Protein AF-A0A0R3Q7U4-F1 (afdb_monomer_lite)

pLDDT: mean 72.55, std 17.47, range [36.97, 93.25]

InterPro domains:
  IPR000008 C2 domain [PF00168] (23-70)
  IPR035892 C2 domain superfamily [G3DSA:2.60.40.150] (6-76)
  IPR035892 C2 domain superfamily [SSF49562] (11-71)

Secondary structure (DSSP, 8-state):
-PPP--------SS-TTSTT------------S----STT-EE----EEEEE-TT---EEEEEEPPP-TTEES----------

Foldseek 3Di:
DPDDCPPPPDQWDDPPPDPPDDRWDWDFDDCAPPPQPDPVQWDFDKDKDFDDDPPDPDTRTIDIDDTDGGDRHGDHGDTDDDD

Radius of gyration: 16.93 Å; chains: 1; bounding box: 32×39×43 Å

Organism: NCBI:txid42155

Sequence (83 aa):
MSPSEVTRGQVYGLPETEEDAELLRIRVVKAERLSKRDIFGVCDPYAVILLKRYGSNTVVDKAQTKTRRKAYSLSFISFLSNL

Structure (mmCIF, N/CA/C/O backbone):
data_AF-A0A0R3Q7U4-F1
#
_entry.id   AF-A0A0R3Q7U4-F1
#
loop_
_atom_site.group_PDB
_atom_site.id
_atom_site.type_symbol
_atom_site.label_atom_id
_atom_site.label_alt_id
_atom_site.label_comp_id
_atom_site.label_asym_id
_atom_site.label_entity_id
_atom_site.label_seq_id
_atom_site.pdbx_PDB_ins_code
_atom_site.Cartn_x
_atom_site.Cartn_y
_atom_site.Cartn_z
_atom_site.occupancy
_atom_site.B_iso_or_equiv
_atom_site.auth_seq_id
_atom_site.auth_comp_id
_atom_site.auth_asym_id
_atom_site.auth_atom_id
_atom_site.pdbx_PDB_model_num
ATOM 1 N N . MET A 1 1 ? 10.580 -27.602 22.534 1.00 42.22 1 MET A N 1
ATOM 2 C CA . MET A 1 1 ? 10.587 -26.331 21.776 1.00 42.22 1 MET A CA 1
ATOM 3 C C . MET A 1 1 ? 9.174 -25.786 21.807 1.00 42.22 1 MET A C 1
ATOM 5 O O . MET A 1 1 ? 8.256 -26.570 21.600 1.00 42.22 1 MET A O 1
ATOM 9 N N . SER A 1 2 ? 8.987 -24.505 22.121 1.00 41.56 2 SER A N 1
ATOM 10 C CA . SER A 1 2 ? 7.699 -23.827 21.933 1.00 41.56 2 SER A CA 1
ATOM 11 C C . SER A 1 2 ? 7.351 -23.762 20.436 1.00 41.56 2 SER A C 1
ATOM 13 O O . SER A 1 2 ? 8.268 -23.800 19.607 1.00 41.56 2 SER A O 1
ATOM 15 N N . PRO A 1 3 ? 6.061 -23.652 20.061 1.00 49.03 3 PRO A N 1
ATOM 16 C CA . PRO A 1 3 ? 5.690 -23.219 18.720 1.00 49.03 3 PRO A CA 1
ATOM 17 C C . PRO A 1 3 ? 6.390 -21.890 18.446 1.00 49.03 3 PRO A C 1
ATOM 19 O O . PRO A 1 3 ? 6.346 -20.989 19.284 1.00 49.03 3 PRO A O 1
ATOM 22 N N . SER A 1 4 ? 7.095 -21.815 17.320 1.00 47.62 4 SER A N 1
ATOM 23 C CA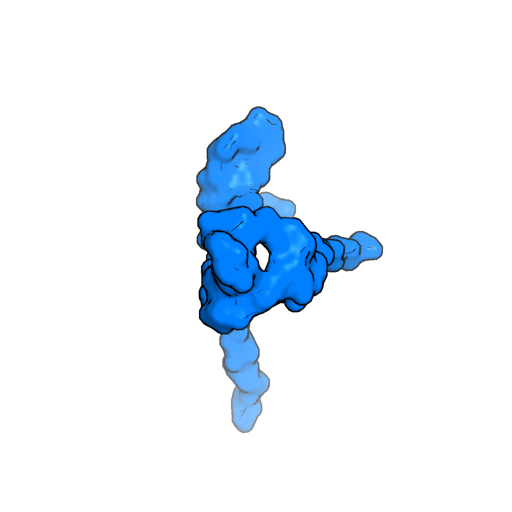 . SER A 1 4 ? 7.941 -20.678 16.975 1.00 47.62 4 SER A CA 1
ATOM 24 C C . SER A 1 4 ? 7.181 -19.359 17.067 1.00 47.62 4 SER A C 1
ATOM 26 O O . SER A 1 4 ? 6.008 -19.276 16.695 1.00 47.62 4 SER A O 1
ATOM 28 N N . GLU A 1 5 ? 7.879 -18.309 17.500 1.00 50.78 5 GLU A N 1
ATOM 29 C CA . GLU A 1 5 ? 7.419 -16.934 17.346 1.00 50.78 5 GLU A CA 1
ATOM 30 C C . GLU A 1 5 ? 7.297 -16.625 15.850 1.00 50.78 5 GLU A C 1
ATOM 32 O O . GLU A 1 5 ? 8.219 -16.121 15.208 1.00 50.78 5 GLU A O 1
ATOM 37 N N . VAL A 1 6 ? 6.139 -16.953 15.273 1.00 52.34 6 VAL A N 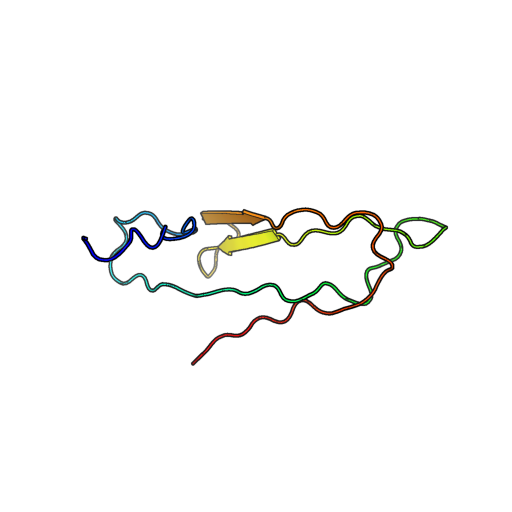1
ATOM 38 C CA . VAL A 1 6 ? 5.710 -16.432 13.981 1.00 52.34 6 VAL A CA 1
ATOM 39 C C . VAL A 1 6 ? 5.617 -14.930 14.175 1.00 52.34 6 VAL A C 1
ATOM 41 O O . VAL A 1 6 ? 4.620 -14.435 14.701 1.00 52.34 6 VAL A O 1
ATOM 44 N N . THR A 1 7 ? 6.688 -14.224 13.808 1.00 49.62 7 THR A N 1
ATOM 45 C CA . THR A 1 7 ? 6.797 -12.775 13.941 1.00 49.62 7 THR A CA 1
ATOM 46 C C . THR A 1 7 ? 5.620 -12.165 13.197 1.00 49.62 7 THR A C 1
ATOM 48 O O . THR A 1 7 ? 5.615 -12.120 11.963 1.00 49.62 7 THR A O 1
ATOM 51 N N . ARG A 1 8 ? 4.581 -11.768 13.942 1.00 59.69 8 ARG A N 1
ATOM 52 C CA . ARG A 1 8 ? 3.380 -11.157 13.378 1.00 59.69 8 ARG A CA 1
ATOM 53 C C . ARG A 1 8 ? 3.852 -9.877 12.705 1.00 59.69 8 ARG A C 1
ATOM 55 O O . ARG A 1 8 ? 4.263 -8.938 13.381 1.00 59.69 8 ARG A O 1
ATOM 62 N N . GLY A 1 9 ? 3.910 -9.903 11.373 1.00 70.12 9 GLY A N 1
ATOM 63 C CA . GLY A 1 9 ? 4.409 -8.779 10.591 1.00 70.12 9 GLY A CA 1
ATOM 64 C C . GLY A 1 9 ? 3.622 -7.524 10.947 1.00 70.12 9 GLY A C 1
ATOM 65 O O . GLY A 1 9 ? 2.421 -7.634 11.192 1.00 70.12 9 GLY A O 1
ATOM 66 N N . GLN A 1 10 ? 4.308 -6.377 10.999 1.00 83.50 10 GLN A N 1
ATOM 67 C CA . GLN A 1 10 ? 3.747 -5.104 11.458 1.00 83.50 10 GLN A CA 1
ATOM 68 C C . GLN A 1 10 ? 2.322 -4.901 10.927 1.00 83.50 10 GLN A C 1
ATOM 70 O O . GLN A 1 10 ? 2.109 -4.790 9.717 1.00 83.50 10 GLN A O 1
ATOM 75 N N . VAL A 1 11 ? 1.364 -4.882 11.853 1.00 87.56 11 VAL A N 1
ATOM 76 C CA . VAL A 1 11 ? -0.023 -4.523 11.567 1.00 87.56 11 VAL A CA 1
ATOM 77 C C . VAL A 1 11 ? -0.087 -3.002 11.440 1.00 87.56 11 VAL A C 1
ATOM 79 O O . VAL A 1 11 ? 0.611 -2.281 12.153 1.00 87.56 11 VAL A O 1
ATOM 82 N N . TYR A 1 12 ? -0.897 -2.541 10.495 1.00 90.06 12 TYR A N 1
ATOM 83 C CA . TYR A 1 12 ? -1.165 -1.134 10.216 1.00 90.06 12 TYR A CA 1
ATOM 84 C C . TYR A 1 12 ? -2.675 -0.915 10.314 1.00 90.06 12 TYR A C 1
ATOM 86 O O . TYR A 1 12 ? -3.434 -1.781 9.870 1.00 90.06 12 TYR A O 1
ATOM 94 N N . GLY A 1 13 ? -3.111 0.233 10.827 1.00 90.06 13 GLY A N 1
ATOM 95 C CA . GLY A 1 13 ? -4.519 0.622 10.823 1.00 90.06 13 GLY A CA 1
ATOM 96 C C . GLY A 1 13 ? -5.009 1.299 12.101 1.00 90.06 13 GLY A C 1
ATOM 97 O O . GLY A 1 13 ? -4.474 2.323 12.512 1.00 90.06 13 GLY A O 1
ATOM 98 N N . LEU A 1 14 ? -6.099 0.769 12.660 1.00 89.94 14 LEU A N 1
ATOM 99 C CA . LEU A 1 14 ? -6.733 1.275 13.880 1.00 89.94 14 LEU A CA 1
ATOM 100 C C . LEU A 1 14 ? -5.920 0.870 15.127 1.00 89.94 14 LEU A C 1
ATOM 102 O O . LEU A 1 14 ? -5.227 -0.150 15.088 1.00 89.94 14 LEU A O 1
ATOM 106 N N . PRO A 1 15 ? -5.997 1.632 16.236 1.00 84.25 15 PRO A N 1
ATOM 107 C CA . PRO A 1 15 ? -5.475 1.173 17.520 1.00 84.25 15 PRO A CA 1
ATOM 108 C C . PRO A 1 15 ? -6.241 -0.069 17.999 1.00 84.25 15 PRO A C 1
ATOM 110 O O . PRO A 1 15 ? -7.425 -0.220 17.705 1.00 84.25 15 PRO A O 1
ATOM 113 N N . GLU A 1 16 ? -5.602 -0.906 18.821 1.00 79.00 16 GLU A N 1
ATOM 114 C CA . GLU A 1 16 ? -6.207 -2.120 19.414 1.00 79.00 16 GLU A CA 1
ATOM 115 C C . GLU A 1 16 ? -7.421 -1.835 20.332 1.00 79.00 16 GLU A C 1
ATOM 117 O O . GLU A 1 16 ? -8.043 -2.759 20.844 1.00 79.00 16 GLU A O 1
ATOM 122 N N . THR A 1 17 ? -7.758 -0.559 20.543 1.00 82.25 17 THR A N 1
ATOM 123 C CA . THR A 1 17 ? -8.902 -0.076 21.327 1.00 82.25 17 THR A CA 1
ATOM 124 C C . THR A 1 17 ? -10.164 0.204 20.501 1.00 82.25 17 THR A C 1
ATOM 1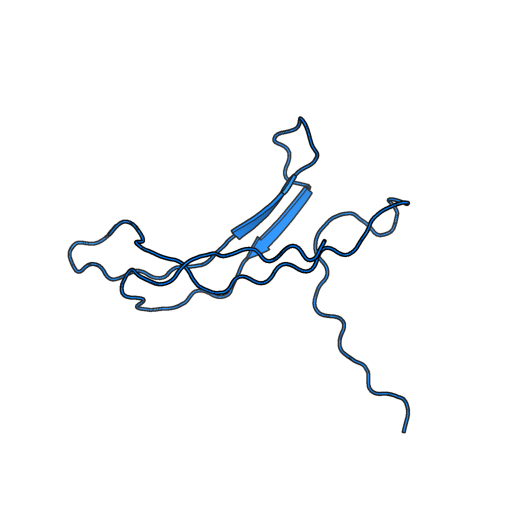26 O O . THR A 1 17 ? -11.168 0.591 21.091 1.00 82.25 17 THR A O 1
ATOM 129 N N . GLU A 1 18 ? -10.140 0.095 19.165 1.00 81.31 18 GLU A N 1
ATOM 130 C CA . GLU A 1 18 ? -11.389 0.045 18.386 1.00 81.31 18 GLU A CA 1
ATOM 131 C C . GLU A 1 18 ? -11.862 -1.410 18.274 1.00 81.31 18 GLU A C 1
ATOM 133 O O . GLU A 1 18 ? -11.270 -2.229 17.571 1.00 81.31 18 GLU A O 1
ATOM 138 N N . GLU A 1 19 ? -12.938 -1.706 19.005 1.00 76.06 19 GLU A N 1
ATOM 139 C CA . GLU A 1 19 ? -13.700 -2.953 18.920 1.00 76.06 19 GLU A CA 1
ATOM 140 C C . GLU A 1 19 ? -14.333 -3.114 17.515 1.00 76.06 19 GLU A C 1
ATOM 142 O O . GLU A 1 19 ? -14.388 -2.168 16.727 1.00 76.06 19 GLU A O 1
ATOM 147 N N . ASP A 1 20 ? -14.764 -4.332 17.171 1.00 84.94 20 ASP A N 1
ATOM 148 C CA . ASP A 1 20 ? -15.314 -4.718 15.853 1.00 84.94 20 ASP A CA 1
ATOM 149 C C . ASP A 1 20 ? -14.376 -4.541 14.625 1.00 84.94 20 ASP A C 1
ATOM 151 O O . ASP A 1 20 ? -14.822 -4.562 13.475 1.00 84.94 20 ASP A O 1
ATOM 155 N N . ALA A 1 21 ? -13.057 -4.419 14.828 1.00 85.19 21 ALA A N 1
ATOM 156 C CA . ALA A 1 21 ? -12.067 -4.313 13.747 1.00 85.19 21 ALA A CA 1
ATOM 157 C C . ALA A 1 21 ? -11.523 -5.677 13.245 1.00 85.19 21 ALA A C 1
ATOM 159 O O . ALA A 1 21 ? -11.002 -6.482 14.018 1.00 85.19 21 ALA A O 1
ATOM 160 N N . GLU A 1 22 ? -11.539 -5.905 11.922 1.00 87.50 22 GLU A N 1
ATOM 161 C CA . GLU A 1 22 ? -10.990 -7.112 11.270 1.00 87.50 22 GLU A CA 1
ATOM 162 C C . GLU A 1 22 ? -9.634 -6.900 10.555 1.00 87.50 22 GLU A C 1
ATOM 164 O O . GLU A 1 22 ? -9.310 -5.821 10.051 1.00 87.50 22 GLU A O 1
ATOM 169 N N . LEU A 1 23 ? -8.835 -7.973 10.438 1.00 88.00 23 LEU A N 1
ATOM 170 C CA . LEU A 1 23 ? -7.497 -7.954 9.824 1.00 88.00 23 LEU A CA 1
ATOM 171 C C . LEU A 1 23 ? -7.512 -8.148 8.293 1.00 88.00 23 LEU A C 1
ATOM 173 O O . LEU A 1 23 ? -7.270 -9.245 7.779 1.00 88.00 23 LEU A O 1
ATOM 177 N N . LEU A 1 24 ? -7.679 -7.056 7.541 1.00 87.62 24 LEU A N 1
ATOM 178 C CA . LEU A 1 24 ? -7.568 -7.066 6.076 1.00 87.62 24 LEU A CA 1
ATOM 179 C C . LEU A 1 24 ? -6.123 -7.319 5.587 1.00 87.62 24 LEU A C 1
ATOM 181 O O . LEU A 1 24 ? -5.237 -6.469 5.703 1.00 87.62 24 LEU A O 1
ATOM 185 N N . ARG A 1 25 ? -5.880 -8.466 4.937 1.00 88.75 25 ARG A N 1
ATOM 186 C CA . ARG A 1 25 ? -4.572 -8.803 4.342 1.00 88.75 25 ARG A CA 1
ATOM 187 C C . ARG A 1 25 ? -4.394 -8.211 2.938 1.00 88.75 25 ARG A C 1
ATOM 189 O O . ARG A 1 25 ? -4.846 -8.783 1.952 1.00 88.75 25 ARG A O 1
ATOM 196 N N . ILE A 1 26 ? -3.619 -7.132 2.825 1.00 85.81 26 ILE A N 1
ATOM 197 C CA . ILE A 1 26 ? -3.254 -6.521 1.534 1.00 85.81 26 ILE A CA 1
ATOM 198 C C . ILE A 1 26 ? -1.931 -7.097 0.999 1.00 85.81 26 ILE A C 1
ATOM 200 O O . ILE A 1 26 ? -0.914 -7.102 1.692 1.00 85.81 26 ILE A O 1
ATOM 204 N N . ARG A 1 27 ? -1.911 -7.524 -0.273 1.00 85.69 27 ARG A N 1
ATOM 205 C CA . ARG A 1 27 ? -0.698 -7.956 -0.996 1.00 85.69 27 ARG A CA 1
ATOM 206 C C . ARG A 1 27 ? -0.483 -7.114 -2.256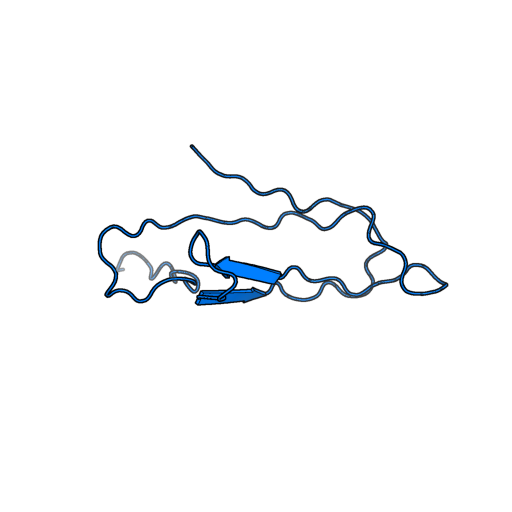 1.00 85.69 27 ARG A C 1
ATOM 208 O O . ARG A 1 27 ? -1.112 -7.368 -3.276 1.00 85.69 27 ARG A O 1
ATOM 215 N N . VAL A 1 28 ? 0.463 -6.174 -2.225 1.00 84.31 28 VAL A N 1
ATOM 216 C CA . VAL A 1 28 ? 0.932 -5.483 -3.442 1.00 84.31 28 VAL A CA 1
ATOM 217 C C . VAL A 1 28 ? 1.745 -6.463 -4.290 1.00 84.31 28 VAL A C 1
ATOM 219 O O . VAL A 1 28 ? 2.782 -6.950 -3.840 1.00 84.31 28 VAL A O 1
ATOM 222 N N . VAL A 1 29 ? 1.281 -6.764 -5.507 1.00 83.62 29 VAL A N 1
ATOM 223 C CA . VAL A 1 29 ? 1.932 -7.763 -6.375 1.00 83.62 29 VAL A CA 1
ATOM 224 C C . VAL A 1 29 ? 2.940 -7.131 -7.347 1.00 83.62 29 VAL A C 1
ATOM 226 O O . VAL A 1 29 ? 4.042 -7.657 -7.489 1.00 83.62 29 VAL A O 1
ATOM 229 N N . LYS A 1 30 ? 2.599 -6.014 -8.009 1.00 74.00 30 LYS A N 1
ATOM 230 C CA . LYS A 1 30 ? 3.436 -5.342 -9.028 1.00 74.00 30 LYS A CA 1
ATOM 231 C C . LYS A 1 30 ? 3.021 -3.820 -9.191 1.00 74.00 30 LYS A C 1
ATOM 233 O O . LYS A 1 30 ? 2.056 -3.454 -8.538 1.00 74.00 30 LYS A O 1
ATOM 238 N N . ALA A 1 31 ? 3.705 -2.894 -9.918 1.00 73.75 31 ALA A N 1
ATOM 239 C CA . ALA A 1 31 ? 3.119 -1.585 -10.412 1.00 73.75 31 ALA A CA 1
ATOM 240 C C . ALA A 1 31 ? 3.263 -1.262 -11.968 1.00 73.75 31 ALA A C 1
ATOM 242 O O . ALA A 1 31 ? 4.380 -1.247 -12.486 1.00 73.75 31 ALA A O 1
ATOM 243 N N . GLU A 1 32 ? 2.161 -1.103 -12.761 1.00 71.25 32 GLU A N 1
ATOM 244 C CA . GLU A 1 32 ? 2.125 -1.228 -14.268 1.00 71.25 32 GLU A CA 1
ATOM 245 C C . GLU A 1 32 ? 1.924 0.070 -15.051 1.00 71.25 32 GLU A C 1
ATOM 247 O O . GLU A 1 32 ? 1.331 1.015 -14.543 1.00 71.25 32 GLU A O 1
ATOM 252 N N . ARG A 1 33 ? 2.387 0.065 -16.318 1.00 71.31 33 ARG A N 1
ATOM 253 C CA . ARG A 1 33 ? 2.297 1.171 -17.295 1.00 71.31 33 ARG A CA 1
ATOM 254 C C . ARG A 1 33 ? 2.631 2.535 -16.678 1.00 71.31 33 ARG A C 1
ATOM 256 O O . ARG A 1 33 ? 2.023 3.546 -17.019 1.00 71.31 33 ARG A O 1
ATOM 263 N N . LEU A 1 34 ? 3.586 2.538 -15.746 1.00 73.25 34 LEU A N 1
ATOM 264 C CA . LEU A 1 34 ? 3.946 3.709 -14.957 1.00 73.25 34 LEU A CA 1
ATOM 265 C C . LEU A 1 34 ? 4.359 4.845 -15.890 1.00 73.25 34 LEU A C 1
ATOM 267 O O . LEU A 1 34 ? 5.230 4.661 -16.741 1.00 73.25 34 LEU A O 1
ATOM 271 N N . SER A 1 35 ? 3.739 6.013 -15.723 1.00 66.75 35 SER A N 1
ATOM 272 C CA . SER A 1 35 ? 4.032 7.189 -16.536 1.00 66.75 35 SER A CA 1
ATOM 273 C C . SER A 1 35 ? 5.530 7.479 -16.504 1.00 66.75 35 SER A C 1
ATOM 275 O O . SER A 1 35 ? 6.087 7.725 -15.431 1.00 66.75 35 SER A O 1
ATOM 277 N N . LYS A 1 36 ? 6.184 7.457 -17.673 1.00 62.09 36 LYS A N 1
ATOM 278 C CA . LYS A 1 36 ? 7.598 7.820 -17.803 1.00 62.09 36 LYS A CA 1
ATOM 279 C C . LYS A 1 36 ? 7.780 9.262 -17.321 1.00 62.09 36 LYS A C 1
ATOM 281 O O . LYS A 1 36 ? 7.406 10.196 -18.020 1.00 62.09 36 LYS A O 1
ATOM 286 N N . ARG A 1 37 ? 8.328 9.429 -16.115 1.00 60.88 37 ARG A N 1
ATOM 287 C CA . ARG A 1 37 ? 8.701 10.740 -15.552 1.00 60.88 37 ARG A CA 1
ATOM 288 C C . ARG A 1 37 ? 10.090 11.206 -15.989 1.00 60.88 37 ARG A C 1
ATOM 290 O O . ARG A 1 37 ? 10.466 12.327 -15.677 1.00 60.88 37 ARG A O 1
ATOM 297 N N . ASP A 1 38 ? 10.829 10.347 -16.683 1.00 53.91 38 ASP A N 1
ATOM 298 C CA . ASP A 1 38 ? 12.209 10.572 -17.098 1.00 53.91 38 ASP A CA 1
ATOM 299 C C . ASP A 1 38 ? 12.395 10.131 -18.560 1.00 53.91 38 ASP A C 1
ATOM 301 O O . ASP A 1 38 ? 11.725 9.200 -19.027 1.00 53.91 38 ASP A O 1
ATOM 305 N N . ILE A 1 39 ? 13.300 10.796 -19.278 1.00 56.22 39 ILE A N 1
ATOM 306 C CA . ILE A 1 39 ? 13.476 10.720 -20.739 1.00 56.22 39 ILE A CA 1
ATOM 307 C C . ILE A 1 39 ? 13.805 9.284 -21.177 1.00 56.22 39 ILE A C 1
ATOM 309 O O . ILE A 1 39 ? 13.276 8.783 -22.169 1.00 56.22 39 ILE A O 1
ATOM 313 N N . PHE A 1 40 ? 14.609 8.580 -20.379 1.00 60.03 40 PHE A N 1
ATOM 314 C CA . PHE A 1 40 ? 15.017 7.195 -20.634 1.00 60.03 40 PHE A CA 1
ATOM 315 C C . PHE A 1 40 ? 14.018 6.145 -20.109 1.00 60.03 40 PHE A C 1
ATOM 317 O O . PHE A 1 40 ? 14.226 4.946 -20.281 1.00 60.03 40 PHE A O 1
ATOM 324 N N . GLY A 1 41 ? 12.904 6.564 -19.495 1.00 59.66 41 GLY A N 1
ATOM 325 C CA . GLY A 1 41 ? 11.822 5.676 -19.054 1.00 59.66 41 GLY A CA 1
ATOM 326 C C . GLY A 1 41 ? 12.144 4.763 -17.866 1.00 59.66 41 GLY A C 1
ATOM 327 O O . GLY A 1 41 ? 11.409 3.804 -17.627 1.00 59.66 41 GLY A O 1
ATOM 328 N N . VAL A 1 42 ? 13.221 5.051 -17.135 1.00 65.25 42 VAL A N 1
ATOM 329 C CA . VAL A 1 42 ? 13.582 4.383 -15.878 1.00 65.25 42 VAL A CA 1
ATOM 330 C C . VAL A 1 42 ? 12.848 5.066 -14.722 1.00 65.25 42 VAL A C 1
ATOM 332 O O . VAL A 1 42 ? 12.695 6.285 -14.714 1.00 65.25 42 VAL A O 1
ATOM 335 N N . CYS A 1 43 ? 12.391 4.298 -13.733 1.00 71.56 43 CYS A N 1
ATOM 336 C CA . CYS A 1 43 ? 11.832 4.847 -12.500 1.00 71.56 43 CYS A CA 1
ATOM 337 C C . CYS A 1 43 ? 12.163 3.974 -11.281 1.00 71.56 43 CYS A C 1
ATOM 339 O O . CYS A 1 43 ? 12.466 2.788 -11.417 1.00 71.56 43 CYS A O 1
ATOM 341 N N . ASP A 1 44 ? 12.057 4.565 -10.089 1.00 76.88 44 ASP A N 1
ATOM 342 C CA . ASP A 1 44 ? 12.268 3.898 -8.799 1.00 76.88 44 ASP A CA 1
ATOM 343 C C . ASP A 1 44 ? 10.929 3.802 -8.025 1.00 76.88 44 ASP A C 1
ATOM 345 O O . ASP A 1 44 ? 10.687 4.574 -7.092 1.00 76.88 44 ASP A O 1
ATOM 349 N N . PRO A 1 45 ? 9.987 2.922 -8.429 1.00 81.38 45 PRO A N 1
ATOM 350 C CA . PRO A 1 45 ? 8.646 2.883 -7.860 1.00 81.38 45 PRO A CA 1
ATOM 351 C C . PRO A 1 45 ? 8.577 2.256 -6.466 1.00 81.38 45 PRO A C 1
ATOM 353 O O . PRO A 1 45 ? 9.292 1.311 -6.117 1.00 81.38 45 PRO A O 1
ATOM 356 N N . TYR A 1 46 ? 7.600 2.743 -5.709 1.00 84.50 46 TYR A N 1
ATOM 357 C CA . TYR A 1 46 ? 7.067 2.159 -4.485 1.00 84.50 46 TYR A CA 1
ATOM 358 C C . TYR A 1 46 ? 5.546 2.370 -4.463 1.00 84.50 46 TYR A C 1
ATOM 360 O O . TYR A 1 46 ? 5.037 3.317 -5.062 1.00 84.50 46 TYR A O 1
ATOM 368 N N . ALA A 1 47 ? 4.816 1.497 -3.772 1.00 86.25 47 ALA A N 1
ATOM 369 C CA . ALA A 1 47 ? 3.407 1.693 -3.460 1.00 86.25 47 ALA A CA 1
ATOM 370 C C . ALA A 1 47 ? 3.249 2.288 -2.054 1.00 86.25 47 ALA A C 1
ATOM 372 O O . ALA A 1 47 ? 4.015 1.974 -1.137 1.00 86.25 47 ALA A O 1
ATOM 373 N N . VAL A 1 48 ? 2.222 3.121 -1.893 1.00 90.00 48 VAL A N 1
ATOM 374 C CA . VAL A 1 48 ? 1.733 3.625 -0.607 1.00 90.00 48 VAL A CA 1
ATOM 375 C C . VAL A 1 48 ? 0.313 3.107 -0.426 1.00 90.00 48 VAL A C 1
ATOM 377 O O . VAL A 1 48 ? -0.502 3.225 -1.338 1.00 90.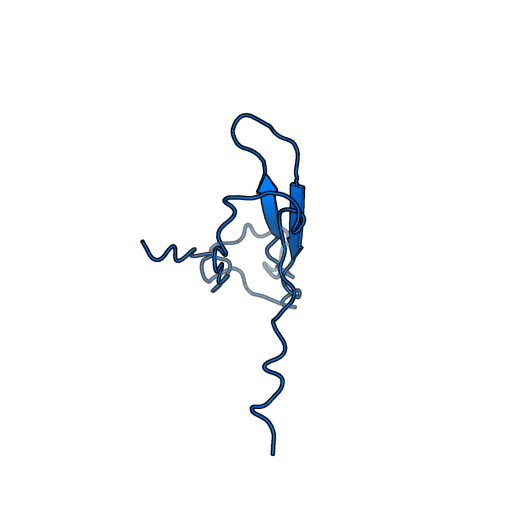00 48 VAL A O 1
ATOM 380 N N . ILE A 1 49 ? 0.029 2.540 0.741 1.00 91.88 49 ILE A N 1
ATOM 381 C CA . ILE A 1 49 ? -1.304 2.110 1.152 1.00 91.88 49 ILE A CA 1
ATOM 382 C C . ILE A 1 49 ? -1.731 3.057 2.271 1.00 91.88 49 ILE A C 1
ATOM 384 O O . ILE A 1 49 ? -0.967 3.273 3.210 1.00 91.88 49 ILE A O 1
ATOM 388 N N . LEU A 1 50 ? -2.924 3.638 2.156 1.00 92.81 50 LEU A N 1
ATOM 389 C CA . LEU A 1 50 ? -3.497 4.546 3.148 1.00 92.81 50 LEU A CA 1
ATOM 390 C C . LEU A 1 50 ? -4.776 3.921 3.699 1.00 92.81 50 LEU A C 1
ATOM 392 O O . LEU A 1 50 ? -5.692 3.656 2.919 1.00 92.81 50 LEU A O 1
ATOM 396 N N . LEU A 1 51 ? -4.868 3.746 5.016 1.00 92.31 51 LEU A N 1
ATOM 397 C CA . LEU A 1 51 ? -6.167 3.569 5.658 1.00 92.31 51 LEU A CA 1
ATOM 398 C C . LEU A 1 51 ? -6.817 4.951 5.800 1.00 92.31 51 LEU A C 1
ATOM 400 O O . LEU A 1 51 ? -6.179 5.897 6.263 1.00 92.31 51 LEU A O 1
ATOM 404 N N . LYS A 1 52 ? -8.084 5.076 5.406 1.00 91.19 52 LYS A N 1
ATOM 405 C CA . LYS A 1 52 ? -8.915 6.272 5.599 1.00 91.19 52 LYS A CA 1
ATOM 406 C C . LYS A 1 52 ? -10.250 5.860 6.202 1.00 91.19 52 LYS A C 1
ATOM 408 O O . LYS A 1 52 ? -10.764 4.800 5.852 1.00 91.19 52 LYS A O 1
ATOM 413 N N . ARG A 1 53 ? -10.834 6.702 7.058 1.00 87.75 53 ARG A N 1
ATOM 414 C CA . ARG A 1 53 ? -12.194 6.463 7.566 1.00 87.75 53 ARG A CA 1
ATOM 415 C C . ARG A 1 53 ? -13.216 6.861 6.496 1.00 87.75 53 ARG A C 1
ATOM 417 O O . ARG A 1 53 ? -13.052 7.895 5.849 1.00 87.75 53 ARG A O 1
ATOM 424 N N . TYR A 1 54 ? -14.242 6.036 6.286 1.00 85.50 54 TYR A N 1
ATOM 425 C CA . TYR A 1 54 ? -15.255 6.265 5.248 1.00 85.50 54 TYR A CA 1
ATOM 426 C C . TYR A 1 54 ? -15.920 7.646 5.391 1.00 85.50 54 TYR A C 1
ATOM 428 O O . TYR A 1 54 ? -16.122 8.133 6.501 1.00 85.50 54 TYR A O 1
ATOM 436 N N . GLY A 1 55 ? -16.211 8.301 4.263 1.00 88.06 55 GLY A N 1
ATOM 437 C CA . GLY A 1 55 ? -16.740 9.671 4.228 1.00 88.06 55 GLY A CA 1
ATOM 438 C C . GLY A 1 55 ? -15.737 10.777 4.597 1.00 88.06 55 GLY A C 1
ATOM 439 O O . GLY A 1 55 ? -16.050 11.949 4.411 1.00 88.06 55 GLY A O 1
ATOM 440 N N . SER A 1 56 ? -14.528 10.440 5.064 1.00 89.06 56 SER A N 1
ATOM 441 C CA . SER A 1 56 ? -13.482 11.402 5.422 1.00 89.06 56 SER A CA 1
ATOM 442 C C . SER A 1 56 ? -12.257 11.297 4.512 1.00 89.06 56 SER A C 1
ATOM 444 O O . SER A 1 56 ? -11.924 10.241 3.973 1.00 89.06 56 SER A O 1
ATOM 446 N N . ASN A 1 57 ? -11.541 12.413 4.362 1.00 85.88 57 ASN A N 1
ATOM 447 C CA . ASN A 1 57 ? -10.249 12.440 3.679 1.00 85.88 57 ASN A CA 1
ATOM 448 C C . ASN A 1 57 ? -9.063 12.175 4.632 1.00 85.88 57 ASN A C 1
ATOM 450 O O . ASN A 1 57 ? -7.942 11.981 4.154 1.00 85.88 57 ASN A O 1
ATOM 454 N N . THR A 1 58 ? -9.310 12.136 5.950 1.00 91.19 58 THR A N 1
ATOM 455 C CA . THR A 1 58 ? -8.317 11.849 6.996 1.00 91.19 58 THR A CA 1
ATOM 456 C C . THR A 1 58 ? -7.697 10.469 6.802 1.00 91.19 58 THR A C 1
ATOM 458 O O . THR A 1 58 ? -8.399 9.457 6.750 1.00 91.19 58 THR A O 1
ATOM 461 N N . VAL A 1 59 ? -6.366 10.435 6.727 1.00 91.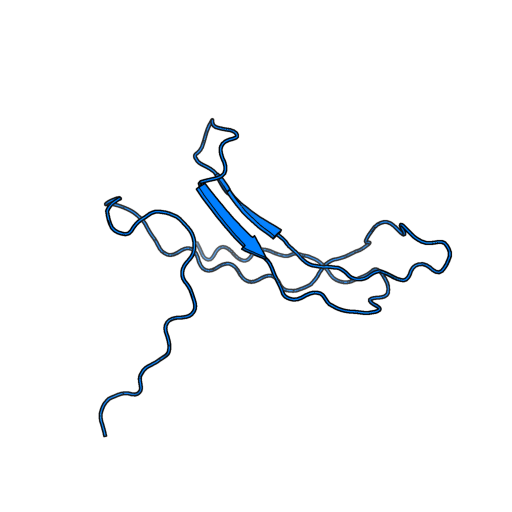62 59 VAL A N 1
ATOM 462 C CA . VAL A 1 59 ? -5.573 9.203 6.786 1.00 91.62 59 VAL A CA 1
ATOM 463 C C . VAL A 1 59 ? -5.443 8.784 8.246 1.00 91.62 59 VAL A C 1
ATOM 465 O O . VAL A 1 59 ? -5.055 9.596 9.080 1.00 91.62 59 VAL A O 1
ATOM 468 N N . VAL A 1 60 ? -5.775 7.528 8.529 1.00 91.88 60 VAL A N 1
ATOM 469 C CA . VAL A 1 60 ? -5.620 6.894 9.845 1.00 91.88 60 VAL A CA 1
ATOM 470 C C . VAL A 1 60 ? -4.203 6.338 9.988 1.00 91.88 60 VAL A C 1
ATOM 472 O O . VAL A 1 60 ? -3.526 6.632 10.964 1.00 91.88 60 VAL A O 1
ATOM 475 N N . ASP A 1 61 ? -3.732 5.596 8.980 1.00 93.25 61 ASP A N 1
ATOM 476 C CA . ASP A 1 61 ? -2.386 5.014 8.949 1.00 93.25 61 ASP A CA 1
ATOM 477 C C . ASP A 1 61 ? -1.874 4.856 7.501 1.00 93.25 61 ASP A C 1
ATOM 479 O O . ASP A 1 61 ? -2.651 4.871 6.536 1.00 93.25 61 ASP A O 1
ATOM 483 N N . LYS A 1 62 ? -0.554 4.719 7.339 1.00 91.88 62 LYS A N 1
ATOM 484 C CA . LYS A 1 62 ? 0.169 4.629 6.068 1.00 91.88 62 LYS A CA 1
ATOM 485 C C . LYS A 1 62 ? 1.217 3.507 6.096 1.00 91.88 62 LYS A C 1
ATOM 487 O O . LYS A 1 62 ? 2.286 3.660 6.684 1.00 91.88 62 LYS A O 1
ATOM 492 N N . ALA A 1 63 ? 1.012 2.478 5.275 1.00 90.69 63 ALA A N 1
ATOM 493 C CA . ALA A 1 63 ? 2.066 1.529 4.913 1.00 90.69 63 ALA A CA 1
ATOM 494 C C . ALA A 1 63 ? 2.767 1.943 3.602 1.00 90.69 63 ALA A C 1
ATOM 496 O O . ALA A 1 63 ? 2.159 2.528 2.701 1.00 90.69 63 ALA A O 1
ATOM 497 N N . GLN A 1 64 ? 4.057 1.621 3.458 1.00 89.06 64 GLN A N 1
ATOM 498 C CA . GLN A 1 64 ? 4.835 1.909 2.245 1.00 89.06 64 GLN A CA 1
ATOM 499 C C . GLN A 1 64 ? 5.753 0.735 1.885 1.00 89.06 64 GLN A C 1
ATOM 501 O O . GLN A 1 64 ? 6.489 0.222 2.726 1.00 89.06 64 GLN A O 1
ATOM 506 N N . THR A 1 65 ? 5.744 0.306 0.621 1.00 86.88 65 THR A N 1
ATOM 507 C CA . THR A 1 65 ? 6.620 -0.784 0.158 1.00 86.88 65 THR A CA 1
ATOM 508 C C . THR A 1 65 ? 8.062 -0.309 -0.022 1.00 86.88 65 THR A C 1
ATOM 510 O O . THR A 1 65 ? 8.289 0.832 -0.427 1.00 86.88 65 THR A O 1
ATOM 513 N N . LYS A 1 66 ? 9.042 -1.210 0.131 1.00 85.44 66 LYS A N 1
ATOM 514 C CA . LYS A 1 66 ? 10.438 -0.947 -0.262 1.00 85.44 66 LYS A CA 1
ATOM 515 C C . LYS A 1 66 ? 10.528 -0.561 -1.747 1.00 85.44 66 LYS A C 1
ATOM 517 O O . LYS A 1 66 ? 9.988 -1.267 -2.598 1.00 85.44 66 LYS A O 1
ATOM 522 N N . THR A 1 67 ? 11.247 0.519 -2.044 1.00 81.06 67 THR A N 1
ATOM 523 C CA . THR A 1 67 ? 11.481 1.018 -3.406 1.00 81.06 67 THR A CA 1
ATOM 524 C C . THR A 1 67 ? 12.182 -0.020 -4.282 1.00 81.06 67 THR A C 1
ATOM 526 O O . THR A 1 67 ? 13.194 -0.605 -3.885 1.00 81.06 67 THR A O 1
ATOM 529 N N . ARG A 1 68 ? 11.675 -0.239 -5.498 1.00 79.12 68 ARG A N 1
ATOM 530 C CA . ARG A 1 68 ? 12.333 -1.062 -6.521 1.00 79.12 68 ARG A CA 1
ATOM 531 C C . ARG A 1 68 ? 13.179 -0.160 -7.411 1.00 79.12 68 ARG A C 1
ATOM 533 O O . ARG A 1 68 ? 12.629 0.621 -8.171 1.00 79.12 68 ARG A O 1
ATOM 540 N N . ARG A 1 69 ? 14.507 -0.253 -7.305 1.00 70.31 69 ARG A N 1
ATOM 541 C CA . ARG A 1 69 ? 15.428 0.579 -8.099 1.00 70.31 69 ARG A CA 1
ATOM 542 C C . ARG A 1 69 ? 15.499 0.121 -9.558 1.00 70.31 69 ARG A C 1
ATOM 544 O O . ARG A 1 69 ? 15.536 -1.083 -9.806 1.00 70.31 69 ARG A O 1
ATOM 551 N N . LYS A 1 70 ? 15.597 1.076 -10.486 1.00 63.91 70 LYS A N 1
ATOM 552 C CA . LYS A 1 70 ? 15.736 0.888 -11.942 1.00 63.91 70 LYS A CA 1
ATOM 553 C C . LYS A 1 70 ? 14.650 0.000 -12.568 1.00 63.91 70 LYS A C 1
ATOM 555 O O . LYS A 1 70 ? 14.943 -0.871 -13.385 1.00 63.91 70 LYS A O 1
ATOM 560 N N . ALA A 1 71 ? 13.390 0.219 -12.201 1.00 59.38 71 ALA A N 1
ATOM 561 C CA . ALA A 1 71 ? 12.270 -0.454 -12.845 1.00 59.38 71 ALA A CA 1
ATOM 562 C C . ALA A 1 71 ? 11.948 0.197 -14.201 1.00 59.38 71 ALA A C 1
ATOM 564 O O . ALA A 1 71 ? 11.613 1.382 -14.279 1.00 59.38 71 ALA A O 1
ATOM 565 N N . TYR A 1 72 ? 11.992 -0.605 -15.264 1.00 56.84 72 TYR A N 1
ATOM 566 C CA . TYR A 1 72 ? 11.316 -0.288 -16.522 1.00 56.84 72 TYR A CA 1
ATOM 567 C C . TYR A 1 72 ? 9.797 -0.465 -16.330 1.00 56.84 72 TYR A C 1
ATOM 569 O O . TYR A 1 72 ? 9.346 -1.322 -15.569 1.00 56.84 72 TYR A O 1
ATOM 577 N N . SER A 1 73 ? 8.996 0.385 -16.968 1.00 53.94 73 SER A N 1
ATOM 578 C CA . SER A 1 73 ? 7.652 0.763 -16.502 1.00 53.94 73 SER A CA 1
ATOM 579 C C . SER A 1 73 ? 6.504 -0.253 -16.728 1.00 53.94 73 SER A C 1
ATOM 581 O O . SER A 1 73 ? 5.532 0.086 -17.410 1.00 53.94 73 SER A O 1
ATOM 583 N N . LEU A 1 74 ? 6.542 -1.479 -16.169 1.00 47.22 74 LEU A N 1
ATOM 584 C CA . LEU A 1 74 ? 5.412 -2.433 -16.284 1.00 47.22 74 LEU A CA 1
ATOM 585 C C . LEU A 1 74 ? 5.385 -3.626 -15.289 1.00 47.22 74 LEU A C 1
ATOM 587 O O . LEU A 1 74 ? 6.274 -4.470 -15.355 1.00 47.22 74 LEU A O 1
ATOM 591 N N . SER A 1 75 ? 4.334 -3.756 -14.447 1.00 45.31 75 SER A N 1
ATOM 592 C CA . SER A 1 75 ? 3.581 -4.986 -14.022 1.00 45.31 75 SER A CA 1
ATOM 593 C C . SER A 1 75 ? 2.488 -4.583 -12.943 1.00 45.31 75 SER A C 1
ATOM 595 O O . SER A 1 75 ? 2.890 -3.828 -12.129 1.00 45.31 75 SER A O 1
ATOM 597 N N . PHE A 1 76 ? 1.185 -4.937 -12.783 1.00 47.00 76 PHE A N 1
ATOM 598 C CA . PHE A 1 76 ? 0.113 -4.177 -11.994 1.00 47.00 76 PHE A CA 1
ATOM 599 C C . PHE A 1 76 ? -0.089 -4.262 -10.447 1.00 47.00 76 PHE A C 1
ATOM 601 O O . PHE A 1 76 ? -0.020 -5.338 -9.869 1.00 47.00 76 PHE A O 1
ATOM 608 N N . ILE A 1 77 ? -0.535 -3.166 -9.779 1.00 42.72 77 ILE A N 1
ATOM 609 C CA . ILE A 1 77 ? -1.024 -3.207 -8.368 1.00 42.72 77 ILE A CA 1
ATOM 610 C C . ILE A 1 77 ? -2.424 -3.835 -8.331 1.00 42.72 77 ILE A C 1
ATOM 612 O O . ILE A 1 77 ? -3.439 -3.145 -8.376 1.00 42.72 77 ILE A O 1
ATOM 616 N N . SER A 1 78 ? -2.472 -5.159 -8.243 1.00 36.97 78 SER A N 1
ATOM 617 C CA . SER A 1 78 ? -3.684 -5.914 -7.929 1.00 36.97 78 SER A CA 1
ATOM 618 C C . SER A 1 78 ? -3.868 -6.024 -6.416 1.00 36.97 78 SER A C 1
ATOM 620 O O . SER A 1 78 ? -2.963 -6.504 -5.729 1.00 36.97 78 SER A O 1
ATOM 622 N N . PHE A 1 79 ? -5.044 -5.660 -5.915 1.00 51.78 79 PHE A N 1
ATOM 623 C CA . PHE A 1 79 ? -5.500 -6.035 -4.577 1.00 51.78 79 PHE A CA 1
ATOM 624 C C . PHE A 1 79 ? -6.251 -7.369 -4.668 1.00 51.78 79 PHE A C 1
ATOM 626 O O . PHE A 1 79 ? -7.018 -7.577 -5.605 1.00 51.78 79 PHE A O 1
ATOM 633 N N . LEU A 1 80 ? -6.029 -8.265 -3.705 1.00 42.84 80 LEU A N 1
ATOM 634 C CA . LEU A 1 80 ? -6.845 -9.463 -3.507 1.00 42.84 80 LEU A CA 1
ATOM 635 C C . LEU A 1 80 ? -7.570 -9.313 -2.172 1.00 42.84 80 LEU A C 1
ATOM 637 O O . LEU A 1 80 ? -6.976 -9.525 -1.118 1.00 42.84 80 LEU A O 1
ATOM 641 N N . SER A 1 81 ? -8.836 -8.911 -2.231 1.00 40.78 81 SER A N 1
ATOM 642 C CA . SER A 1 81 ? -9.788 -9.113 -1.144 1.00 40.78 81 SER A CA 1
ATOM 643 C C . SER A 1 81 ? -10.338 -10.530 -1.266 1.00 40.78 81 SER A C 1
ATOM 645 O O . SER A 1 81 ? -11.056 -10.820 -2.222 1.00 40.78 81 SER A O 1
ATOM 647 N N . ASN A 1 82 ? -10.009 -11.398 -0.312 1.00 37.06 82 ASN A N 1
ATOM 648 C CA . ASN A 1 82 ? -10.781 -12.617 -0.112 1.00 37.06 82 ASN A CA 1
ATOM 649 C C . ASN A 1 82 ? -12.058 -12.224 0.642 1.00 37.06 82 ASN A C 1
ATOM 651 O O . ASN A 1 82 ? -11.991 -11.939 1.837 1.00 37.06 82 ASN A O 1
ATOM 655 N N . LEU A 1 83 ? -13.166 -12.182 -0.093 1.00 41.41 83 LEU A N 1
ATOM 656 C CA . LEU A 1 83 ? -14.531 -12.355 0.402 1.00 41.41 83 LEU A CA 1
ATOM 657 C C . LEU A 1 83 ? -14.982 -13.754 -0.042 1.00 41.41 83 LEU A C 1
ATOM 659 O O . LEU A 1 83 ? -14.588 -14.128 -1.174 1.00 41.41 83 LEU A O 1
#